Protein AF-A0A8T6RMX2-F1 (afdb_monomer)

Radius of gyration: 13.95 Å; Cα contacts (8 Å, |Δi|>4): 191; chains: 1; bounding box: 33×35×35 Å

pLDDT: mean 74.33, std 14.41, range [40.59, 90.5]

Structure (mmCIF, N/CA/C/O backbone):
data_AF-A0A8T6RMX2-F1
#
_entry.id   AF-A0A8T6RMX2-F1
#
loop_
_atom_site.group_PDB
_atom_site.id
_atom_site.type_symbol
_atom_site.label_atom_id
_atom_site.label_alt_id
_atom_site.label_comp_id
_atom_site.label_asym_id
_atom_site.label_entity_id
_atom_site.label_seq_id
_atom_site.pdbx_PDB_ins_code
_atom_site.Cartn_x
_atom_site.Cartn_y
_atom_site.Cartn_z
_atom_site.occupancy
_atom_site.B_iso_or_equiv
_atom_site.auth_seq_id
_atom_site.auth_comp_id
_atom_site.auth_asym_id
_atom_site.auth_atom_id
_atom_site.pdbx_PDB_model_num
ATOM 1 N N . MET A 1 1 ? 21.089 -7.167 3.286 1.00 43.88 1 MET A N 1
ATOM 2 C CA . MET A 1 1 ? 20.805 -6.547 4.603 1.00 43.88 1 MET A CA 1
ATOM 3 C C . MET A 1 1 ? 20.271 -5.102 4.545 1.00 43.88 1 MET A C 1
ATOM 5 O O . MET A 1 1 ? 19.891 -4.612 5.589 1.00 43.88 1 MET A O 1
ATOM 9 N N . LYS A 1 2 ? 20.135 -4.436 3.377 1.00 55.41 2 LYS A N 1
ATOM 10 C CA . LYS A 1 2 ? 19.648 -3.032 3.266 1.00 55.41 2 LYS A CA 1
ATOM 11 C C . LYS A 1 2 ? 18.115 -2.844 3.139 1.00 55.41 2 LYS A C 1
ATOM 13 O O . LYS A 1 2 ? 17.644 -1.709 3.047 1.00 55.41 2 LYS A O 1
ATOM 18 N N . GLY A 1 3 ? 17.350 -3.938 3.048 1.00 56.94 3 GLY A N 1
ATOM 19 C CA . GLY A 1 3 ? 15.884 -3.912 2.891 1.00 56.94 3 GLY A CA 1
ATOM 20 C C . GLY A 1 3 ? 15.153 -3.652 4.211 1.00 56.94 3 GLY A C 1
ATOM 21 O O . GLY A 1 3 ? 14.389 -2.699 4.303 1.00 56.94 3 GLY A O 1
ATOM 22 N N . ILE A 1 4 ? 15.514 -4.416 5.250 1.00 62.78 4 ILE A N 1
ATOM 23 C CA . ILE A 1 4 ? 14.932 -4.350 6.605 1.00 62.78 4 ILE A CA 1
ATOM 24 C C . ILE A 1 4 ? 15.036 -2.941 7.211 1.00 62.78 4 ILE A C 1
ATOM 26 O O . ILE A 1 4 ? 14.102 -2.472 7.852 1.00 62.78 4 ILE A O 1
ATOM 30 N N . GLU A 1 5 ? 16.139 -2.227 6.969 1.00 74.62 5 GLU A N 1
ATOM 31 C CA . GLU A 1 5 ? 16.337 -0.862 7.482 1.00 74.62 5 GLU A CA 1
ATOM 32 C C . GLU A 1 5 ? 15.294 0.135 6.947 1.00 74.62 5 GLU A C 1
ATOM 34 O O . GLU A 1 5 ? 14.937 1.080 7.643 1.00 74.62 5 GLU A O 1
ATOM 39 N N . PHE A 1 6 ? 14.773 -0.070 5.731 1.00 75.94 6 PHE A N 1
ATOM 40 C CA . PHE A 1 6 ? 13.815 0.856 5.120 1.00 75.94 6 PHE A CA 1
ATOM 41 C C . PHE A 1 6 ? 12.396 0.676 5.643 1.00 75.94 6 PHE A C 1
ATOM 43 O O . PHE A 1 6 ? 11.733 1.652 5.979 1.00 75.94 6 PHE A O 1
ATOM 50 N N . GLU A 1 7 ? 11.949 -0.573 5.750 1.00 77.25 7 GLU A N 1
ATOM 51 C CA . GLU A 1 7 ? 10.664 -0.907 6.368 1.00 77.25 7 GLU A CA 1
ATOM 52 C C . GLU A 1 7 ? 10.645 -0.458 7.832 1.00 77.25 7 GLU A C 1
ATOM 54 O O . GLU A 1 7 ? 9.674 0.149 8.283 1.00 77.25 7 GLU A O 1
ATOM 59 N N . GLN A 1 8 ? 11.759 -0.650 8.551 1.00 82.12 8 GLN A N 1
ATOM 60 C CA . GLN A 1 8 ? 11.916 -0.132 9.906 1.00 82.12 8 GLN A CA 1
ATOM 61 C C . GLN A 1 8 ? 11.866 1.397 9.952 1.00 82.12 8 GLN A C 1
ATOM 63 O O . GLN A 1 8 ? 11.193 1.934 10.828 1.00 82.12 8 GLN A O 1
ATOM 68 N N . GLU A 1 9 ? 12.528 2.121 9.045 1.00 83.06 9 GLU A N 1
ATOM 69 C CA . GLU A 1 9 ? 12.433 3.588 8.993 1.00 83.06 9 GLU A CA 1
ATOM 70 C C . GLU A 1 9 ? 10.977 4.046 8.825 1.00 83.06 9 GLU A C 1
ATOM 72 O O . GLU A 1 9 ? 10.515 4.941 9.539 1.00 83.06 9 GLU A O 1
ATOM 77 N N . ILE A 1 10 ? 10.241 3.405 7.915 1.00 79.88 10 ILE A N 1
ATOM 78 C CA . ILE A 1 10 ? 8.840 3.730 7.639 1.00 79.88 10 ILE A CA 1
ATOM 79 C C . ILE A 1 10 ? 7.972 3.459 8.868 1.00 79.88 10 ILE A C 1
ATOM 81 O O . ILE A 1 10 ? 7.227 4.341 9.301 1.00 79.88 10 ILE A O 1
ATOM 85 N N . TYR A 1 11 ? 8.134 2.287 9.480 1.00 85.19 11 TYR A N 1
ATOM 86 C CA . TYR A 1 11 ? 7.451 1.917 10.714 1.00 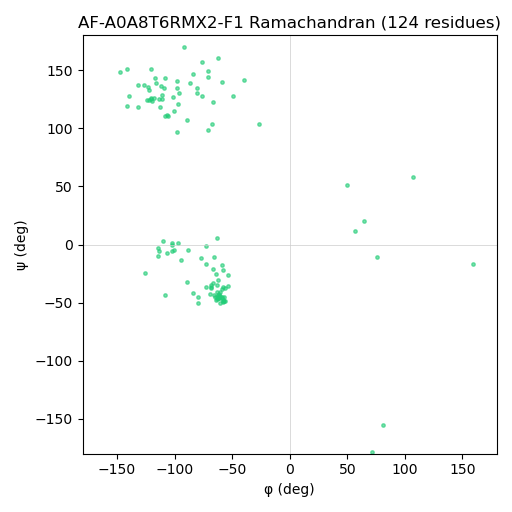85.19 11 TYR A CA 1
ATOM 87 C C . TYR A 1 11 ? 7.702 2.925 11.846 1.00 85.19 11 TYR A C 1
ATOM 89 O O . TYR A 1 11 ? 6.756 3.419 12.460 1.00 85.19 11 TYR A O 1
ATOM 97 N N . HIS A 1 12 ? 8.961 3.301 12.095 1.00 85.38 12 HIS A N 1
ATOM 98 C CA . HIS A 1 12 ? 9.297 4.253 13.158 1.00 85.38 12 HIS A CA 1
ATOM 99 C C . HIS A 1 12 ? 8.691 5.640 12.923 1.00 85.38 12 HIS A C 1
ATOM 101 O O . HIS A 1 12 ? 8.286 6.283 13.891 1.00 85.38 12 HIS A O 1
ATOM 107 N N . LYS A 1 13 ? 8.583 6.106 11.670 1.00 80.25 13 LYS A N 1
ATOM 108 C CA . LYS A 1 13 ? 7.894 7.375 11.385 1.00 80.25 13 LYS A CA 1
ATOM 109 C C . LYS A 1 13 ? 6.390 7.264 11.610 1.00 80.25 13 LYS A C 1
ATOM 111 O O . LYS A 1 13 ? 5.824 8.150 12.247 1.00 80.25 13 LYS A O 1
ATOM 116 N N . LEU A 1 14 ? 5.748 6.177 11.177 1.00 79.12 14 LEU A N 1
ATOM 117 C CA . LEU A 1 14 ? 4.308 5.972 11.398 1.00 79.12 14 LEU A CA 1
ATOM 118 C C . LEU A 1 14 ? 3.948 5.978 12.884 1.00 79.12 14 LEU A C 1
ATOM 120 O O . LEU A 1 14 ? 2.965 6.606 13.269 1.00 79.12 14 LEU A O 1
ATOM 124 N N . LYS A 1 15 ? 4.800 5.389 13.728 1.00 82.62 15 LYS A N 1
ATOM 125 C CA . LYS A 1 15 ? 4.640 5.395 15.190 1.00 82.62 15 LYS A CA 1
ATOM 126 C C . LYS A 1 15 ? 4.604 6.777 15.840 1.00 82.62 15 LYS A C 1
ATOM 128 O O . LYS A 1 15 ? 4.177 6.907 16.983 1.00 82.62 15 LYS A O 1
ATOM 133 N N . THR A 1 16 ? 5.060 7.820 15.148 1.00 79.31 16 THR A N 1
ATOM 134 C CA . THR A 1 16 ? 4.943 9.195 15.661 1.00 79.31 16 THR A CA 1
ATOM 135 C C . THR A 1 16 ? 3.527 9.766 15.507 1.00 79.31 16 THR A C 1
ATOM 137 O O . THR A 1 16 ? 3.214 10.784 16.122 1.00 79.31 16 THR A O 1
ATOM 140 N N . TYR A 1 17 ? 2.662 9.086 14.743 1.00 74.88 17 TYR A N 1
ATOM 141 C CA . TYR A 1 17 ? 1.289 9.501 14.437 1.00 74.88 17 TYR A CA 1
ATOM 142 C C . TYR A 1 17 ? 0.229 8.443 14.770 1.00 74.88 17 TYR A C 1
ATOM 144 O O . TYR A 1 17 ? -0.926 8.794 14.978 1.00 74.88 17 TYR A O 1
ATOM 152 N N . ILE A 1 18 ? 0.594 7.161 14.809 1.00 77.75 18 ILE A N 1
ATOM 153 C CA . ILE A 1 18 ? -0.322 6.034 15.016 1.00 77.75 18 ILE A CA 1
ATOM 154 C C . ILE A 1 18 ? 0.206 5.196 16.181 1.00 77.75 18 ILE A C 1
ATOM 156 O O . ILE A 1 18 ? 1.409 4.958 16.283 1.00 77.75 18 ILE A O 1
ATOM 160 N N . THR A 1 19 ? -0.680 4.754 17.072 1.00 80.06 19 THR A N 1
ATOM 161 C CA . THR A 1 19 ? -0.299 3.886 18.192 1.00 80.06 19 THR A CA 1
ATOM 162 C C . THR A 1 19 ? 0.060 2.478 17.716 1.00 80.06 19 THR A C 1
ATOM 164 O O . THR A 1 19 ? -0.552 1.952 16.788 1.00 80.06 19 THR A O 1
ATOM 167 N N . ASP A 1 20 ? 1.043 1.854 18.370 1.00 80.00 20 ASP A N 1
ATOM 168 C CA . ASP A 1 20 ? 1.576 0.532 17.997 1.00 80.00 20 ASP A CA 1
ATOM 169 C C . ASP A 1 20 ? 0.502 -0.556 17.875 1.00 80.00 20 ASP A C 1
ATOM 171 O O . ASP A 1 20 ? 0.587 -1.408 16.998 1.00 80.00 20 ASP A O 1
ATOM 175 N N . ASP A 1 21 ? -0.527 -0.519 18.723 1.00 82.44 21 ASP A N 1
ATOM 176 C CA . ASP A 1 21 ? -1.627 -1.490 18.735 1.00 82.44 21 ASP A CA 1
ATOM 177 C C . ASP A 1 21 ? -2.498 -1.448 17.469 1.00 82.44 21 ASP A C 1
ATOM 179 O O . ASP A 1 21 ? -3.314 -2.343 17.245 1.00 82.44 21 ASP A O 1
ATOM 183 N N . LYS A 1 22 ? -2.317 -0.424 16.632 1.00 83.38 22 LYS A N 1
ATOM 184 C CA . LYS A 1 22 ? -3.054 -0.219 15.383 1.00 83.38 22 LYS A CA 1
ATOM 185 C C . LYS A 1 22 ? -2.207 -0.424 14.140 1.00 83.38 22 LYS A C 1
ATOM 187 O O . LYS A 1 22 ? -2.722 -0.205 13.047 1.00 83.38 22 LYS A O 1
ATOM 192 N N . ILE A 1 23 ? -0.945 -0.824 14.285 1.00 86.56 23 ILE A N 1
ATOM 193 C CA . ILE A 1 23 ? -0.037 -1.087 13.170 1.00 86.56 23 ILE A CA 1
ATOM 194 C C . ILE A 1 23 ? 0.293 -2.576 13.147 1.00 86.56 23 ILE A C 1
ATOM 196 O O . ILE A 1 23 ? 0.805 -3.137 14.111 1.00 86.56 23 ILE A O 1
ATOM 200 N N . LEU A 1 24 ? 0.050 -3.207 12.008 1.00 87.88 24 LEU A N 1
ATOM 201 C CA . LEU A 1 24 ? 0.522 -4.545 11.694 1.00 87.88 24 LEU A CA 1
ATOM 202 C C . LEU A 1 24 ? 1.616 -4.431 10.632 1.00 87.88 24 LEU A C 1
ATOM 204 O O . LEU A 1 24 ? 1.472 -3.687 9.663 1.00 87.88 24 LEU A O 1
ATOM 208 N N . VAL A 1 25 ? 2.713 -5.159 10.820 1.00 88.12 25 VAL A N 1
ATOM 209 C CA . VAL A 1 25 ? 3.878 -5.157 9.922 1.00 88.12 25 VAL A CA 1
ATOM 210 C C . VAL A 1 25 ? 4.045 -6.551 9.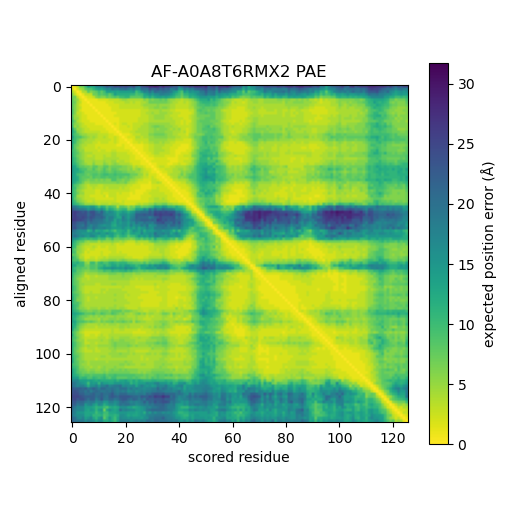324 1.00 88.12 25 VAL A C 1
ATOM 212 O O . VAL A 1 25 ? 3.773 -7.539 10.007 1.00 88.12 25 VAL A O 1
ATOM 215 N N . SER A 1 26 ? 4.458 -6.634 8.058 1.00 87.25 26 SER A N 1
ATOM 216 C CA . SER A 1 26 ? 4.686 -7.882 7.311 1.00 87.25 26 SER A CA 1
ATOM 217 C C . SER A 1 26 ? 3.497 -8.843 7.412 1.00 87.25 26 SER A C 1
ATOM 219 O O . SER A 1 26 ? 3.615 -10.006 7.804 1.00 87.25 26 SER A O 1
ATOM 221 N N . THR A 1 27 ? 2.307 -8.323 7.119 1.00 87.38 27 THR A N 1
ATOM 222 C CA . THR A 1 27 ? 1.044 -9.033 7.319 1.00 87.38 27 THR A CA 1
ATOM 223 C C . THR A 1 27 ? 0.598 -9.709 6.039 1.00 87.38 27 THR A C 1
ATOM 225 O O . THR A 1 27 ? 0.490 -9.077 4.994 1.00 87.38 27 THR A O 1
ATOM 228 N N . ARG A 1 28 ? 0.247 -10.993 6.128 1.00 90.00 28 ARG A N 1
ATOM 229 C CA . ARG A 1 28 ? -0.414 -11.701 5.033 1.00 90.00 28 ARG A CA 1
ATOM 230 C C . ARG A 1 28 ? -1.918 -11.734 5.247 1.00 90.00 28 ARG A C 1
ATOM 232 O O . ARG A 1 28 ? -2.393 -12.288 6.236 1.00 90.00 28 ARG A O 1
ATOM 239 N N . ILE A 1 29 ? -2.662 -11.184 4.296 1.00 86.75 29 ILE A N 1
ATOM 240 C CA . ILE A 1 29 ? -4.126 -11.171 4.307 1.00 86.75 29 ILE A CA 1
ATOM 241 C C . ILE A 1 29 ? -4.692 -12.123 3.253 1.00 86.75 29 ILE A C 1
ATOM 243 O O . ILE A 1 29 ? -4.165 -12.246 2.150 1.00 86.75 29 ILE A O 1
ATOM 247 N N . PHE A 1 30 ? -5.795 -12.793 3.575 1.00 86.88 30 PHE A N 1
ATOM 248 C CA . PHE A 1 30 ? -6.489 -13.686 2.648 1.00 86.88 30 PHE A CA 1
ATOM 249 C C . PHE A 1 30 ? -7.793 -13.036 2.208 1.00 86.88 30 PHE A C 1
ATOM 251 O O . PHE A 1 30 ? -8.719 -12.872 2.996 1.00 86.88 30 PHE A O 1
ATOM 258 N N . THR A 1 31 ? -7.843 -12.643 0.938 1.00 80.50 31 THR A N 1
ATOM 259 C CA . THR A 1 31 ? -8.943 -11.845 0.372 1.00 80.50 31 THR A CA 1
ATOM 260 C C . THR A 1 31 ? -9.914 -12.690 -0.455 1.00 80.50 31 THR A C 1
ATOM 262 O O . THR A 1 31 ? -10.918 -12.188 -0.951 1.00 80.50 31 THR A O 1
ATOM 265 N N . GLY A 1 32 ? -9.592 -13.975 -0.654 1.00 82.75 32 GLY A N 1
ATOM 266 C CA . GLY A 1 32 ? -10.273 -14.871 -1.592 1.00 82.75 32 GLY A CA 1
ATOM 267 C C . GLY A 1 32 ? -9.907 -14.635 -3.063 1.00 82.75 32 GLY A C 1
ATOM 268 O O . GLY A 1 32 ? -10.240 -15.471 -3.898 1.00 82.75 32 GLY A O 1
ATOM 269 N N . LYS A 1 33 ? -9.198 -13.542 -3.389 1.00 83.12 33 LYS A N 1
ATOM 270 C CA . LYS A 1 33 ? -8.754 -13.223 -4.758 1.00 83.12 33 LYS A CA 1
ATOM 271 C C . LYS A 1 33 ? -7.389 -13.819 -5.105 1.00 83.12 33 LYS A C 1
ATOM 273 O O . LYS A 1 33 ? -7.168 -14.213 -6.244 1.00 83.12 33 LYS A O 1
ATOM 278 N N . SER A 1 34 ? -6.507 -13.939 -4.110 1.00 81.25 34 SER A N 1
ATOM 279 C CA . SER A 1 34 ? -5.220 -14.633 -4.220 1.00 81.25 34 SER A CA 1
ATOM 280 C C . SER A 1 34 ? -5.243 -15.917 -3.378 1.00 81.25 34 SER A C 1
ATOM 282 O O . SER A 1 34 ? -5.495 -15.833 -2.171 1.00 81.25 34 SER A O 1
ATOM 284 N N . PRO A 1 35 ? -4.941 -17.100 -3.955 1.00 83.88 35 PRO A N 1
ATOM 285 C CA . PRO A 1 35 ? -4.904 -18.364 -3.211 1.00 83.88 35 PRO A CA 1
ATOM 286 C C . PRO A 1 35 ? -3.777 -18.410 -2.170 1.00 83.88 35 PRO A C 1
ATOM 288 O O . PRO A 1 35 ? -3.852 -19.166 -1.206 1.00 83.88 35 PRO A O 1
ATOM 291 N N . TRP A 1 36 ? -2.750 -17.578 -2.339 1.00 85.88 36 TRP A N 1
ATOM 292 C CA . TRP A 1 36 ? -1.597 -17.498 -1.441 1.00 85.88 36 TRP A CA 1
ATOM 293 C C . TRP A 1 36 ? -1.720 -16.369 -0.417 1.00 85.88 36 TRP A C 1
ATOM 295 O O . TRP A 1 36 ? -0.809 -16.163 0.381 1.00 85.88 36 TRP A O 1
ATOM 305 N N . GLY A 1 37 ? -2.835 -15.635 -0.443 1.00 86.12 37 GLY A N 1
ATOM 306 C CA . GLY A 1 37 ? -2.959 -14.362 0.248 1.00 86.12 37 GLY A CA 1
ATOM 307 C C . GLY A 1 37 ? -2.137 -13.260 -0.423 1.00 86.12 37 GLY A C 1
ATOM 308 O O . GLY A 1 37 ? -1.521 -13.450 -1.475 1.00 86.12 37 GLY A O 1
ATOM 309 N N . VAL A 1 38 ? -2.180 -12.084 0.184 1.00 87.50 38 VAL A N 1
ATOM 310 C CA . VAL A 1 38 ? -1.475 -10.877 -0.243 1.00 87.50 38 VAL A CA 1
ATOM 311 C C . VAL A 1 38 ? -0.603 -10.465 0.922 1.00 87.50 38 VAL A C 1
ATOM 313 O O . VAL A 1 38 ? -1.093 -10.343 2.044 1.00 87.50 38 VAL A O 1
ATOM 316 N N . GLU A 1 39 ? 0.688 -10.326 0.673 1.00 89.44 39 GLU A N 1
ATOM 317 C CA . GLU A 1 39 ? 1.608 -9.766 1.652 1.00 89.44 39 GLU A CA 1
ATOM 318 C C . GLU A 1 39 ? 1.496 -8.247 1.600 1.00 89.44 39 GLU A C 1
ATOM 320 O O . GLU A 1 39 ? 1.474 -7.677 0.515 1.00 89.44 39 GLU A O 1
ATOM 325 N N . ILE A 1 40 ? 1.337 -7.627 2.763 1.00 86.50 40 ILE A N 1
ATOM 326 C CA . ILE A 1 40 ? 1.272 -6.183 2.946 1.00 86.50 40 ILE A CA 1
ATOM 327 C C . ILE A 1 40 ? 2.353 -5.823 3.952 1.00 86.50 40 ILE A C 1
ATOM 329 O O . ILE A 1 40 ? 2.349 -6.332 5.079 1.00 86.50 40 ILE A O 1
ATOM 333 N N . ASP A 1 41 ? 3.248 -4.920 3.567 1.00 87.19 41 ASP A N 1
ATOM 334 C CA . ASP A 1 41 ? 4.360 -4.533 4.430 1.00 87.19 41 ASP A CA 1
ATOM 335 C C . ASP A 1 41 ? 3.881 -3.823 5.691 1.00 87.19 41 ASP A C 1
ATOM 337 O O . ASP A 1 41 ? 4.353 -4.137 6.784 1.00 87.19 41 ASP A O 1
ATOM 341 N N . ILE A 1 42 ? 2.924 -2.897 5.570 1.00 87.31 42 ILE A N 1
ATOM 342 C CA . ILE A 1 42 ? 2.300 -2.251 6.729 1.00 87.31 42 ILE A CA 1
ATOM 343 C C . ILE A 1 42 ? 0.797 -2.086 6.510 1.00 87.31 42 ILE A C 1
ATOM 345 O O . ILE A 1 42 ? 0.354 -1.506 5.521 1.00 87.31 42 ILE A O 1
ATOM 349 N N . LEU A 1 43 ? 0.011 -2.558 7.473 1.00 86.88 43 LEU A N 1
ATOM 350 C CA . LEU A 1 43 ? -1.435 -2.393 7.530 1.00 86.88 43 LEU A CA 1
ATOM 351 C C . LEU A 1 43 ? -1.782 -1.660 8.824 1.00 86.88 43 LEU A C 1
ATOM 353 O O . LEU A 1 43 ? -1.380 -2.101 9.897 1.00 86.88 43 LEU A O 1
ATOM 357 N N . PHE A 1 44 ? -2.523 -0.559 8.752 1.00 84.50 44 PHE A N 1
ATOM 358 C CA . PHE A 1 44 ? -2.895 0.176 9.959 1.00 84.50 44 PHE A CA 1
ATOM 359 C C . PHE A 1 44 ? -4.317 0.713 9.923 1.00 84.50 44 PHE A C 1
ATOM 361 O O . PHE A 1 44 ? -4.861 1.009 8.860 1.00 84.50 44 PHE A O 1
ATOM 368 N N . LEU A 1 45 ? -4.916 0.839 11.105 1.00 79.12 45 LEU A N 1
ATOM 369 C CA . LEU A 1 45 ? -6.212 1.483 11.286 1.00 79.12 45 LEU A CA 1
ATOM 370 C C . LEU A 1 45 ? -5.985 2.899 11.806 1.00 79.12 45 LEU A C 1
ATOM 372 O O . LEU A 1 45 ? -5.494 3.076 12.924 1.00 79.12 45 LEU A O 1
ATOM 376 N N . ASP A 1 46 ? -6.347 3.906 11.017 1.00 68.50 46 ASP A N 1
ATOM 377 C CA . ASP A 1 46 ? -6.214 5.279 11.489 1.00 68.50 46 ASP A CA 1
ATOM 378 C C . ASP A 1 46 ? -7.324 5.625 12.491 1.00 68.50 46 ASP A C 1
ATOM 380 O O . ASP A 1 46 ? -8.520 5.495 12.221 1.00 68.50 46 ASP A O 1
ATOM 384 N N . GLN A 1 47 ? -6.919 6.135 13.651 1.00 50.47 47 GLN A N 1
ATOM 385 C CA . GLN A 1 47 ? -7.761 7.009 14.452 1.00 50.47 47 GLN A CA 1
ATOM 386 C C . GLN A 1 47 ? -6.910 8.202 14.847 1.00 50.47 47 GLN A C 1
ATOM 388 O O . GLN A 1 47 ? -5.928 8.030 15.563 1.00 50.47 47 GLN A O 1
ATOM 393 N N . ILE A 1 48 ? -7.339 9.382 14.401 1.00 44.53 48 ILE A N 1
ATOM 394 C CA . ILE A 1 48 ? -6.742 10.696 14.653 1.00 44.53 48 ILE A CA 1
ATOM 395 C C . ILE A 1 48 ? -5.954 10.733 15.971 1.00 44.53 48 ILE A C 1
ATOM 397 O O . ILE A 1 48 ? -6.526 10.904 17.049 1.00 44.53 48 ILE A O 1
ATOM 401 N N . ILE A 1 49 ? -4.628 10.685 15.863 1.00 40.59 49 ILE A N 1
ATOM 402 C CA . ILE A 1 49 ? -3.742 11.342 16.820 1.00 40.59 49 ILE A CA 1
ATOM 403 C C . ILE A 1 49 ? -3.209 12.562 16.075 1.00 40.59 49 ILE A C 1
ATOM 405 O O . ILE A 1 49 ? -2.558 12.460 15.039 1.00 40.59 49 ILE A O 1
ATOM 409 N N . GLY A 1 50 ? -3.641 13.740 16.522 1.00 42.84 50 GLY A N 1
ATOM 410 C CA . GLY A 1 50 ? -3.562 14.979 15.755 1.00 42.84 50 GLY A CA 1
ATOM 411 C C . GLY A 1 50 ? -2.184 15.275 15.149 1.00 42.84 50 GLY A C 1
ATOM 412 O O . GLY A 1 50 ? -1.188 15.319 15.860 1.00 42.84 50 GLY A O 1
ATOM 413 N N . LYS A 1 51 ? -2.185 15.539 13.835 1.00 47.56 51 LYS A N 1
ATOM 414 C CA . LYS A 1 51 ? -1.368 16.491 13.039 1.00 47.56 51 LYS A CA 1
ATOM 415 C C . LYS A 1 51 ? -1.343 16.104 11.554 1.00 47.56 51 LYS A C 1
ATOM 417 O O . LYS A 1 51 ? -1.085 16.976 10.730 1.00 47.56 51 LYS A O 1
ATOM 422 N N . VAL A 1 52 ? -1.705 14.870 11.193 1.00 50.19 52 VAL A N 1
ATOM 423 C CA . VAL A 1 52 ? -1.819 14.455 9.785 1.00 50.19 52 VAL A CA 1
ATOM 424 C C . VAL A 1 52 ? -3.235 14.728 9.279 1.00 50.19 52 VAL A C 1
ATOM 426 O O . VAL A 1 52 ? -4.189 14.060 9.653 1.00 50.19 52 VAL A O 1
ATOM 429 N N . LYS A 1 53 ? -3.393 15.745 8.425 1.00 48.03 53 LYS A N 1
ATOM 430 C CA . LYS A 1 53 ? -4.692 16.151 7.845 1.00 48.03 53 LYS A CA 1
ATOM 431 C C . LYS A 1 53 ? -5.245 15.186 6.778 1.00 48.03 53 LYS A C 1
ATOM 433 O O . LYS A 1 53 ? -6.279 15.490 6.192 1.00 48.03 53 LYS A O 1
ATOM 438 N N . ARG A 1 54 ? -4.529 14.105 6.451 1.00 55.81 54 ARG A N 1
ATOM 439 C CA . ARG A 1 54 ? -4.712 13.347 5.197 1.00 55.81 54 ARG A CA 1
ATOM 440 C C . ARG A 1 54 ? -5.232 11.918 5.354 1.00 55.81 54 ARG A C 1
ATOM 442 O O . ARG A 1 54 ? -5.604 11.336 4.343 1.00 55.81 54 ARG A O 1
ATOM 449 N N . PHE A 1 55 ? -5.290 11.376 6.567 1.00 54.03 55 PHE A N 1
ATOM 450 C CA . PHE A 1 55 ? -5.925 10.085 6.821 1.00 54.03 55 PHE A CA 1
ATOM 451 C C . PHE A 1 55 ? -7.350 10.313 7.339 1.00 54.03 55 PHE A C 1
ATOM 453 O O . PHE A 1 55 ? -7.590 11.209 8.156 1.00 54.03 55 PHE A O 1
ATOM 460 N N . HIS A 1 56 ? -8.315 9.566 6.807 1.00 58.19 56 HIS A N 1
ATOM 461 C CA . HIS A 1 56 ? -9.683 9.606 7.303 1.00 58.19 56 HIS A CA 1
ATOM 462 C C . HIS A 1 56 ? -9.833 8.619 8.461 1.00 58.19 56 HIS A C 1
ATOM 464 O O . HIS A 1 56 ? -9.324 7.498 8.432 1.00 58.19 56 HIS A O 1
ATOM 470 N N . LYS A 1 57 ? -10.565 9.064 9.481 1.00 61.69 57 LYS A N 1
ATOM 471 C CA . LYS A 1 57 ? -10.828 8.310 10.703 1.00 61.69 57 LYS A CA 1
ATOM 472 C C . LYS A 1 57 ? -11.532 6.981 10.398 1.00 61.69 57 LYS A C 1
ATOM 474 O O . LYS A 1 57 ? -12.479 6.961 9.618 1.00 61.69 57 LYS A O 1
ATOM 479 N N . ASP A 1 58 ? -11.121 5.928 11.104 1.00 68.25 58 ASP A N 1
ATOM 480 C CA . ASP A 1 58 ? -11.703 4.580 11.069 1.00 68.25 58 ASP A CA 1
ATOM 481 C C . ASP A 1 58 ? -11.564 3.879 9.703 1.00 68.25 58 ASP A C 1
ATOM 483 O O . ASP A 1 58 ? -12.268 2.911 9.412 1.00 68.25 58 ASP A O 1
ATOM 487 N N . GLU A 1 59 ? -10.623 4.332 8.871 1.00 75.44 59 GLU A N 1
ATOM 488 C CA . GLU A 1 59 ? -10.269 3.657 7.628 1.00 75.44 59 GLU A CA 1
ATOM 489 C C . GLU A 1 59 ? -9.020 2.789 7.805 1.00 75.44 59 GLU A C 1
ATOM 491 O O . GLU A 1 59 ? -8.057 3.158 8.481 1.00 75.44 59 GLU A O 1
ATOM 496 N N . LEU A 1 60 ? -9.042 1.610 7.182 1.00 79.94 60 LEU A N 1
ATOM 497 C CA . LEU A 1 60 ? -7.892 0.718 7.087 1.00 79.94 60 LEU A CA 1
ATOM 498 C C . LEU A 1 60 ? -6.984 1.212 5.961 1.00 79.94 60 LEU A C 1
ATOM 500 O O . LEU A 1 60 ? -7.478 1.504 4.876 1.00 79.94 60 LEU A O 1
ATOM 504 N N . TRP A 1 61 ? -5.680 1.275 6.180 1.00 83.56 61 TRP A N 1
ATOM 505 C CA . TRP A 1 61 ? -4.691 1.740 5.209 1.00 83.56 61 TRP A CA 1
ATOM 506 C C . TRP A 1 61 ? -3.641 0.662 4.978 1.00 83.56 61 TRP A C 1
ATOM 508 O O . TRP A 1 61 ? -3.145 0.074 5.937 1.00 83.56 61 TRP A O 1
ATOM 518 N N . ALA A 1 62 ? -3.286 0.432 3.716 1.00 86.06 62 ALA A N 1
ATOM 519 C CA . ALA A 1 62 ? -2.218 -0.479 3.324 1.00 86.06 62 ALA A CA 1
ATOM 520 C C . ALA A 1 62 ? -1.040 0.298 2.726 1.00 86.06 62 ALA A C 1
ATOM 522 O O . ALA A 1 62 ? -1.226 1.204 1.910 1.00 86.06 62 ALA A O 1
ATOM 523 N N . ILE A 1 63 ? 0.174 -0.079 3.115 1.00 83.00 63 ILE A N 1
ATOM 524 C CA . ILE A 1 63 ? 1.423 0.411 2.542 1.00 83.00 63 ILE A CA 1
ATOM 525 C C . ILE A 1 63 ? 2.174 -0.785 1.968 1.00 83.00 63 ILE A C 1
ATOM 527 O O . ILE A 1 63 ? 2.483 -1.729 2.693 1.00 83.00 63 ILE A O 1
ATOM 531 N N . GLU A 1 64 ? 2.489 -0.695 0.681 1.00 85.56 64 GLU A N 1
ATOM 532 C CA . GLU A 1 64 ? 3.412 -1.583 -0.018 1.00 85.56 64 GLU A CA 1
ATOM 533 C C . GLU A 1 64 ? 4.760 -0.873 -0.181 1.00 85.56 64 GLU A C 1
AT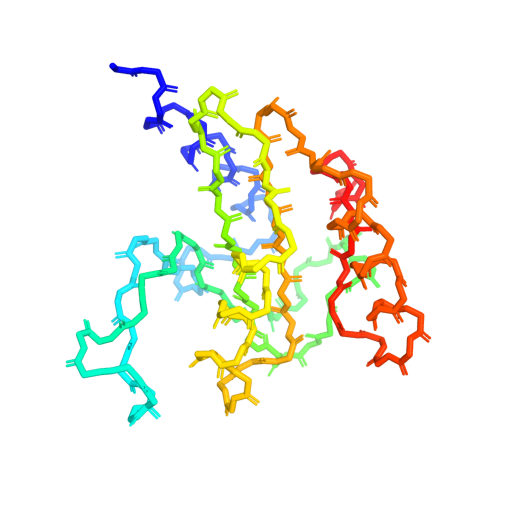OM 535 O O . GLU A 1 64 ? 4.847 0.248 -0.692 1.00 85.56 64 GLU A O 1
ATOM 540 N N . ILE A 1 65 ? 5.828 -1.526 0.250 1.00 83.25 65 ILE A N 1
ATOM 541 C CA . ILE A 1 65 ? 7.196 -1.037 0.276 1.00 83.25 65 ILE A CA 1
ATOM 542 C C . ILE A 1 65 ? 8.019 -1.857 -0.719 1.00 83.25 65 ILE A C 1
ATOM 544 O O . ILE A 1 65 ? 8.231 -3.057 -0.581 1.00 83.25 65 ILE A O 1
ATOM 548 N N . LYS A 1 66 ? 8.568 -1.187 -1.734 1.00 80.81 66 LYS A N 1
ATOM 549 C CA . LYS A 1 66 ? 9.530 -1.788 -2.662 1.00 80.81 66 LYS A CA 1
ATOM 550 C C . LYS A 1 66 ? 10.931 -1.270 -2.404 1.00 80.81 66 LYS A C 1
ATOM 552 O O . LYS A 1 66 ? 11.271 -0.111 -2.648 1.00 80.81 66 LYS A O 1
ATOM 557 N N . ASN A 1 67 ? 11.762 -2.179 -1.904 1.00 70.38 67 ASN A N 1
ATOM 558 C CA . ASN A 1 67 ? 13.164 -1.939 -1.581 1.00 70.38 67 ASN A CA 1
ATOM 559 C C . ASN A 1 67 ? 14.142 -2.503 -2.642 1.00 70.38 67 ASN A C 1
ATOM 561 O O . ASN A 1 67 ? 15.353 -2.340 -2.484 1.00 70.38 67 ASN A O 1
ATOM 565 N N . HIS A 1 68 ? 13.635 -3.134 -3.709 1.00 70.56 68 HIS A N 1
ATOM 566 C CA . HIS A 1 68 ? 14.426 -3.707 -4.806 1.00 70.56 68 HIS A CA 1
ATOM 567 C C . HIS A 1 68 ? 14.962 -2.637 -5.759 1.00 70.56 68 HIS A C 1
ATOM 569 O O . HIS A 1 68 ? 14.377 -1.564 -5.857 1.00 70.56 68 HIS A O 1
ATOM 575 N N . GLU A 1 69 ? 16.047 -2.948 -6.483 1.00 65.12 69 GLU A N 1
ATOM 576 C CA . GLU A 1 69 ? 16.697 -2.065 -7.475 1.00 65.12 69 GLU A CA 1
ATOM 577 C C . GLU A 1 69 ? 15.758 -1.617 -8.609 1.00 65.12 69 GLU A C 1
ATOM 579 O O . GLU A 1 69 ? 15.966 -0.572 -9.226 1.00 65.12 69 GLU A O 1
ATOM 584 N N . GLU A 1 70 ? 14.689 -2.371 -8.845 1.00 77.94 70 GLU A N 1
ATOM 585 C CA . GLU A 1 70 ? 13.726 -2.1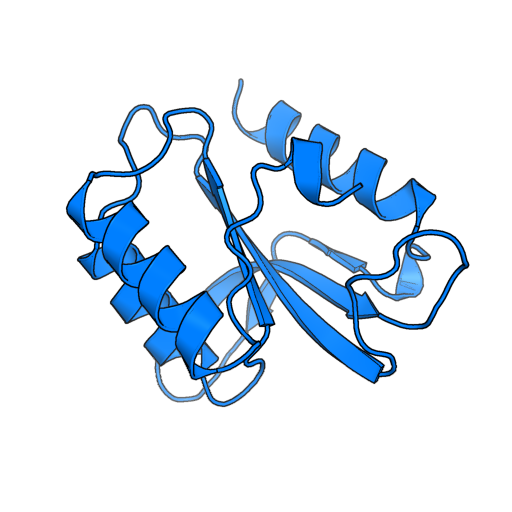11 -9.905 1.00 77.94 70 GLU A CA 1
ATOM 586 C C . GLU A 1 70 ? 12.660 -1.089 -9.496 1.00 77.94 70 GLU A C 1
ATOM 588 O O . GLU A 1 70 ? 12.222 -0.994 -8.346 1.00 77.94 70 GLU A O 1
ATOM 593 N N . LYS A 1 71 ? 12.227 -0.303 -10.482 1.00 84.44 71 LYS A N 1
ATOM 594 C CA . LYS A 1 71 ? 11.115 0.635 -10.328 1.00 84.44 71 LYS A CA 1
ATOM 595 C C . LYS A 1 71 ? 9.802 -0.126 -10.219 1.00 84.44 71 LYS A C 1
ATOM 597 O O . LYS A 1 71 ? 9.620 -1.141 -10.879 1.00 84.44 71 LYS A O 1
ATOM 602 N N . ILE A 1 72 ? 8.846 0.434 -9.483 1.00 85.69 72 ILE A N 1
ATOM 603 C CA . ILE A 1 72 ? 7.481 -0.099 -9.470 1.00 85.69 72 ILE A CA 1
ATOM 604 C C . ILE A 1 72 ? 6.851 0.100 -10.855 1.00 85.69 72 ILE A C 1
ATOM 606 O O . ILE A 1 72 ? 6.770 1.230 -11.358 1.00 85.69 72 ILE A O 1
ATOM 610 N N . ASP A 1 73 ? 6.412 -0.995 -11.469 1.00 89.00 73 ASP A N 1
ATOM 611 C CA . ASP A 1 73 ? 5.703 -0.993 -12.744 1.00 89.00 73 ASP A CA 1
ATOM 612 C C . ASP A 1 73 ? 4.175 -0.929 -12.577 1.00 89.00 73 ASP A C 1
ATOM 614 O O . ASP A 1 73 ? 3.620 -1.009 -11.478 1.00 89.00 73 ASP A O 1
ATOM 618 N N . ILE A 1 74 ? 3.485 -0.708 -13.695 1.00 88.81 74 ILE A N 1
ATOM 619 C CA . ILE A 1 74 ? 2.031 -0.549 -13.720 1.00 88.81 74 ILE A CA 1
ATOM 620 C C . ILE A 1 74 ? 1.286 -1.849 -13.382 1.00 88.81 74 ILE A C 1
ATOM 622 O O . ILE A 1 74 ? 0.226 -1.799 -12.758 1.00 88.81 74 ILE A O 1
ATOM 626 N N . GLU A 1 75 ? 1.820 -3.003 -13.779 1.00 90.50 75 GLU A N 1
ATOM 627 C CA . GLU A 1 75 ? 1.170 -4.300 -13.581 1.00 90.50 75 GLU A CA 1
ATOM 628 C C . GLU A 1 75 ? 1.226 -4.715 -12.114 1.00 90.50 75 GLU A C 1
ATOM 630 O O . GLU A 1 75 ? 0.239 -5.210 -11.571 1.00 90.50 75 GLU A O 1
ATOM 635 N N . HIS A 1 76 ? 2.326 -4.400 -11.434 1.00 88.62 76 HIS A N 1
ATOM 636 C CA . HIS A 1 76 ? 2.461 -4.553 -9.998 1.00 88.62 76 HIS A CA 1
ATOM 637 C C . HIS A 1 76 ? 1.380 -3.770 -9.244 1.00 88.62 76 HIS A C 1
ATOM 639 O O . HIS A 1 76 ? 0.695 -4.328 -8.388 1.00 88.62 76 HIS A O 1
ATOM 645 N N . ILE A 1 77 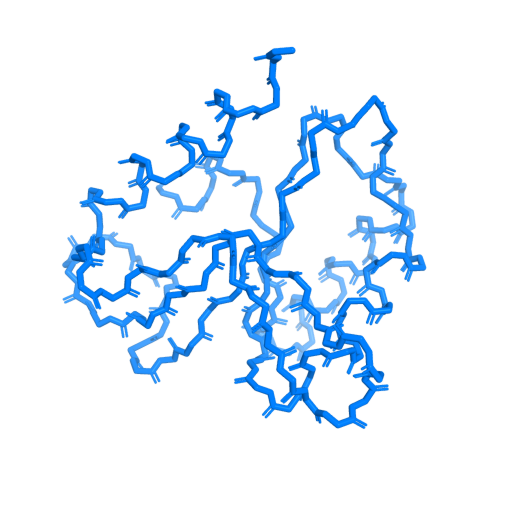? 1.174 -2.497 -9.602 1.00 85.94 77 ILE A N 1
ATOM 646 C CA . ILE A 1 77 ? 0.171 -1.637 -8.958 1.00 85.94 77 ILE A CA 1
ATOM 647 C C . ILE A 1 77 ? -1.241 -2.170 -9.180 1.00 85.94 77 ILE A C 1
ATOM 649 O O . ILE A 1 77 ? -2.010 -2.262 -8.225 1.00 85.94 77 ILE A O 1
ATOM 653 N N . LYS A 1 78 ? -1.583 -2.539 -10.421 1.00 87.75 78 LYS A N 1
ATOM 654 C CA . LYS A 1 78 ? -2.902 -3.098 -10.746 1.00 87.75 78 LYS A CA 1
ATOM 655 C C . LYS A 1 78 ? -3.158 -4.388 -9.986 1.00 87.75 78 LYS A C 1
ATOM 657 O O . LYS A 1 78 ? -4.181 -4.498 -9.323 1.00 87.75 78 LYS A O 1
ATOM 662 N N . LYS A 1 79 ? -2.211 -5.331 -10.040 1.00 88.69 79 LYS A N 1
ATOM 663 C CA . LYS A 1 79 ? -2.341 -6.619 -9.361 1.00 88.69 79 LYS A CA 1
ATOM 664 C C . LYS A 1 79 ? -2.550 -6.417 -7.866 1.00 88.69 79 LYS A C 1
ATOM 666 O O . LYS A 1 79 ? -3.475 -6.989 -7.304 1.00 88.69 79 LYS A O 1
ATOM 671 N N . PHE A 1 80 ? -1.715 -5.591 -7.237 1.00 87.00 80 PHE A N 1
ATOM 672 C CA . PHE A 1 80 ? -1.821 -5.335 -5.807 1.00 87.00 80 PHE A CA 1
ATOM 673 C C . PHE A 1 80 ? -3.159 -4.679 -5.455 1.00 87.00 80 PHE A C 1
ATOM 675 O O . PHE A 1 80 ? -3.845 -5.136 -4.546 1.00 87.00 80 PHE A O 1
ATOM 682 N N . TYR A 1 81 ? -3.572 -3.658 -6.210 1.00 85.62 81 TYR A N 1
ATOM 683 C CA . TYR A 1 81 ? -4.868 -3.010 -6.026 1.00 85.62 81 TYR A CA 1
ATOM 684 C C . TYR A 1 81 ? -6.028 -4.004 -6.157 1.00 85.62 81 TYR A C 1
ATOM 686 O O . TYR A 1 81 ? -6.906 -4.053 -5.297 1.00 85.62 81 TYR A O 1
ATOM 694 N N . ASP A 1 82 ? -6.027 -4.837 -7.195 1.00 85.38 82 ASP A N 1
ATOM 695 C CA . ASP A 1 82 ? -7.066 -5.839 -7.424 1.00 85.38 82 ASP A CA 1
ATOM 696 C C . ASP A 1 82 ? -7.137 -6.845 -6.274 1.00 85.38 82 ASP A C 1
ATOM 698 O O . ASP A 1 82 ? -8.228 -7.111 -5.755 1.00 85.38 82 ASP A O 1
ATOM 702 N N . ASP A 1 83 ? -5.977 -7.319 -5.826 1.00 86.44 83 ASP A N 1
ATOM 703 C CA . ASP A 1 83 ? -5.807 -8.261 -4.727 1.00 86.44 83 ASP A CA 1
ATOM 704 C C . ASP A 1 83 ? -6.413 -7.737 -3.407 1.00 86.44 83 ASP A C 1
ATOM 706 O O . ASP A 1 83 ? -7.028 -8.519 -2.670 1.00 86.44 83 ASP A O 1
ATOM 710 N N . ILE A 1 84 ? -6.328 -6.423 -3.139 1.00 81.50 84 ILE A N 1
ATOM 711 C CA . ILE A 1 84 ? -6.783 -5.805 -1.877 1.00 81.50 84 ILE A CA 1
ATOM 712 C C . ILE A 1 84 ? -8.076 -4.976 -1.967 1.00 81.50 84 ILE A C 1
ATOM 714 O O . ILE A 1 84 ? -8.606 -4.576 -0.929 1.00 81.50 84 ILE A O 1
ATOM 718 N N . SER A 1 85 ? -8.624 -4.739 -3.165 1.00 76.88 85 SER A N 1
ATOM 719 C CA . SER A 1 85 ? -9.713 -3.769 -3.441 1.00 76.88 85 SER A CA 1
ATOM 720 C C . SER A 1 85 ? -11.076 -4.024 -2.764 1.00 76.88 85 SER A C 1
ATOM 722 O O . SER A 1 85 ? -12.038 -3.304 -3.018 1.00 76.88 85 SER A O 1
ATOM 724 N N . GLY A 1 86 ? -11.199 -5.013 -1.878 1.00 73.62 86 GLY A N 1
ATOM 725 C CA . GLY A 1 86 ? -12.370 -5.213 -1.006 1.00 73.62 86 GLY A CA 1
ATOM 726 C C . GLY A 1 86 ? -12.091 -5.007 0.486 1.00 73.62 86 GLY A C 1
ATOM 727 O O . GLY A 1 86 ? -13.016 -5.062 1.288 1.00 73.62 86 GLY A O 1
ATOM 728 N N . ILE A 1 87 ? -10.828 -4.795 0.854 1.00 77.88 87 ILE A N 1
ATOM 729 C CA . ILE A 1 87 ? -10.353 -4.710 2.242 1.00 77.88 87 ILE A CA 1
ATOM 730 C C . ILE A 1 87 ? -9.992 -3.276 2.583 1.00 77.88 87 ILE A C 1
ATOM 732 O O . ILE A 1 87 ? -10.364 -2.769 3.635 1.00 77.88 87 ILE A O 1
ATOM 736 N N . THR A 1 88 ? -9.312 -2.601 1.664 1.00 76.81 88 THR A N 1
ATOM 737 C CA . THR A 1 88 ? -9.088 -1.169 1.757 1.00 76.81 88 THR A CA 1
ATOM 738 C C . THR A 1 88 ? -9.050 -0.551 0.368 1.00 76.81 88 THR A C 1
ATOM 740 O O . THR A 1 88 ? -8.654 -1.183 -0.610 1.00 76.81 88 THR A O 1
ATOM 743 N N . LYS A 1 89 ? -9.493 0.702 0.286 1.00 71.56 89 LYS A N 1
ATOM 744 C CA . LYS A 1 89 ? -9.321 1.557 -0.896 1.00 71.56 89 LYS A CA 1
ATOM 745 C C . LYS A 1 89 ? -8.073 2.438 -0.768 1.00 71.56 89 LYS A C 1
ATOM 747 O O . LYS A 1 89 ? -7.611 3.023 -1.741 1.00 71.56 89 LYS A O 1
ATOM 752 N N . ASN A 1 90 ? -7.520 2.502 0.433 1.00 76.31 90 ASN A N 1
ATOM 753 C CA . ASN A 1 90 ? -6.471 3.401 0.843 1.00 76.31 90 ASN A CA 1
ATOM 754 C C . ASN A 1 90 ? -5.116 2.712 0.780 1.00 76.31 90 ASN A C 1
ATOM 756 O O . ASN A 1 90 ? -4.714 1.988 1.691 1.00 76.31 90 ASN A O 1
ATOM 760 N N . LEU A 1 91 ? -4.429 2.949 -0.330 1.00 78.31 91 LEU A N 1
ATOM 761 C CA . LEU A 1 91 ? -3.177 2.298 -0.659 1.00 78.31 91 LEU A CA 1
ATOM 762 C C . LEU A 1 91 ? -2.069 3.325 -0.877 1.00 78.31 91 LEU A C 1
ATOM 764 O O . LEU A 1 91 ? -2.246 4.284 -1.633 1.00 78.31 91 LEU A O 1
ATOM 768 N N . TYR A 1 92 ? -0.918 3.072 -0.263 1.00 79.44 92 TYR A N 1
ATOM 769 C CA . TYR A 1 92 ? 0.338 3.756 -0.541 1.00 79.44 92 TYR A CA 1
ATOM 770 C C . TYR A 1 92 ? 1.367 2.784 -1.095 1.00 79.44 92 TYR A C 1
ATOM 772 O O . TYR A 1 92 ? 1.533 1.682 -0.583 1.00 79.44 92 TYR A O 1
ATOM 780 N N . PHE A 1 93 ? 2.114 3.243 -2.093 1.00 80.44 93 PHE A N 1
ATOM 781 C CA . PHE A 1 93 ? 3.331 2.581 -2.540 1.00 80.44 93 PHE A CA 1
ATOM 782 C C . PHE A 1 93 ? 4.523 3.451 -2.170 1.00 80.44 93 PHE A C 1
ATOM 784 O O . PHE A 1 93 ? 4.561 4.636 -2.511 1.00 80.44 93 PHE A O 1
ATOM 791 N N . ILE A 1 94 ? 5.514 2.864 -1.513 1.00 79.62 94 ILE A N 1
ATOM 792 C CA . ILE A 1 94 ? 6.771 3.522 -1.176 1.00 79.62 94 ILE A CA 1
ATOM 793 C C . ILE A 1 94 ? 7.891 2.760 -1.873 1.00 79.62 94 ILE A C 1
ATOM 795 O O . ILE A 1 94 ? 8.026 1.554 -1.709 1.00 79.62 94 ILE A O 1
ATOM 799 N N . SER A 1 95 ? 8.715 3.456 -2.655 1.00 78.94 95 SER A N 1
ATOM 800 C CA . SER A 1 95 ? 9.819 2.835 -3.390 1.00 78.94 95 SER A CA 1
ATOM 801 C C . SER A 1 95 ? 11.115 3.601 -3.195 1.00 78.94 95 SER A C 1
ATOM 803 O O . SER A 1 95 ? 11.125 4.829 -3.297 1.00 78.94 95 SER A O 1
ATOM 805 N N . LYS A 1 96 ? 12.222 2.876 -2.988 1.00 76.88 96 LYS A N 1
ATOM 806 C CA . LYS A 1 96 ? 13.571 3.469 -3.001 1.00 76.88 96 LYS A CA 1
ATOM 807 C C . LYS A 1 96 ? 13.991 3.932 -4.396 1.00 76.88 96 LYS A C 1
ATOM 809 O O . LYS A 1 96 ? 14.648 4.959 -4.519 1.00 76.88 96 LYS A O 1
ATOM 814 N N . ASN A 1 97 ? 13.601 3.195 -5.435 1.00 80.44 97 ASN A N 1
ATOM 815 C CA . ASN A 1 97 ? 14.024 3.453 -6.817 1.00 80.44 97 ASN A CA 1
ATOM 816 C C . ASN A 1 97 ? 12.946 4.148 -7.661 1.00 80.44 97 ASN A C 1
ATOM 818 O O . ASN A 1 97 ? 13.159 4.476 -8.830 1.00 80.44 97 ASN A O 1
ATOM 822 N N . GLY A 1 98 ? 11.800 4.439 -7.043 1.00 80.06 98 GLY A N 1
ATOM 823 C CA . GLY A 1 98 ? 10.685 5.156 -7.640 1.00 80.06 98 GLY A CA 1
ATOM 824 C C . GLY A 1 98 ? 9.800 4.272 -8.518 1.00 80.06 98 GLY A C 1
ATOM 825 O O . GLY A 1 98 ? 9.712 3.055 -8.344 1.00 80.06 98 GLY A O 1
ATOM 826 N N . PHE A 1 99 ? 9.116 4.924 -9.454 1.00 84.69 99 PHE A N 1
ATOM 827 C CA . PHE A 1 99 ? 8.076 4.348 -10.302 1.00 84.69 99 PHE A CA 1
ATOM 828 C C . PHE A 1 99 ? 8.461 4.481 -11.773 1.00 84.69 99 PHE A C 1
ATOM 830 O O . PHE A 1 99 ? 9.154 5.425 -12.171 1.00 84.69 99 PHE A O 1
ATOM 837 N N . THR A 1 100 ? 7.980 3.554 -12.596 1.00 90.50 100 THR A N 1
ATOM 838 C CA . THR A 1 100 ? 7.902 3.777 -14.045 1.00 90.50 100 THR A CA 1
ATOM 839 C C . THR A 1 100 ? 6.963 4.950 -14.346 1.00 90.50 100 THR A C 1
ATOM 841 O O . THR A 1 100 ? 6.142 5.347 -13.511 1.00 90.50 100 THR A O 1
ATOM 844 N N . TYR A 1 101 ? 7.086 5.541 -15.534 1.00 86.00 101 TYR A N 1
ATOM 845 C CA . TYR A 1 101 ? 6.258 6.687 -15.916 1.00 86.00 101 TYR A CA 1
ATOM 846 C C . TYR A 1 101 ? 4.769 6.313 -15.968 1.00 86.00 101 TYR A C 1
ATOM 848 O O . TYR A 1 101 ? 3.909 7.059 -15.500 1.00 86.00 101 TYR A O 1
ATOM 856 N N . GLU A 1 102 ? 4.472 5.13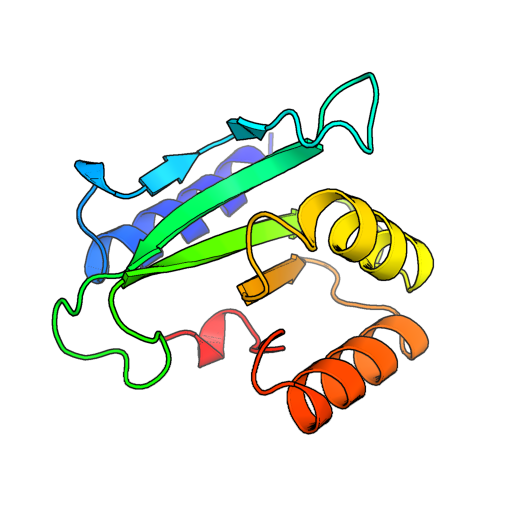1 -16.495 1.00 89.38 102 GLU A N 1
ATOM 857 C CA . GLU A 1 102 ? 3.134 4.566 -16.610 1.00 89.38 102 GLU A CA 1
ATOM 858 C C . GLU A 1 102 ? 2.522 4.301 -15.234 1.00 89.38 102 GLU A C 1
ATOM 860 O O . GLU A 1 102 ? 1.377 4.683 -14.989 1.00 89.38 102 GLU A O 1
ATOM 865 N N . ALA A 1 103 ? 3.299 3.718 -14.316 1.00 86.56 103 ALA A N 1
ATOM 866 C CA . ALA A 1 103 ? 2.886 3.496 -12.933 1.00 86.56 103 ALA A CA 1
ATOM 867 C C . ALA A 1 103 ? 2.578 4.814 -12.209 1.00 86.56 103 ALA A C 1
ATOM 869 O O . ALA A 1 103 ? 1.528 4.951 -11.581 1.00 86.56 103 ALA A O 1
ATOM 870 N N . TYR A 1 104 ? 3.457 5.811 -12.349 1.00 83.50 104 TYR A N 1
ATOM 871 C CA . TYR A 1 104 ? 3.247 7.141 -11.780 1.00 83.50 104 TYR A CA 1
ATOM 872 C C . TYR A 1 104 ? 1.959 7.788 -12.309 1.00 83.50 104 TYR A C 1
ATOM 874 O O . TYR A 1 104 ? 1.158 8.318 -11.536 1.0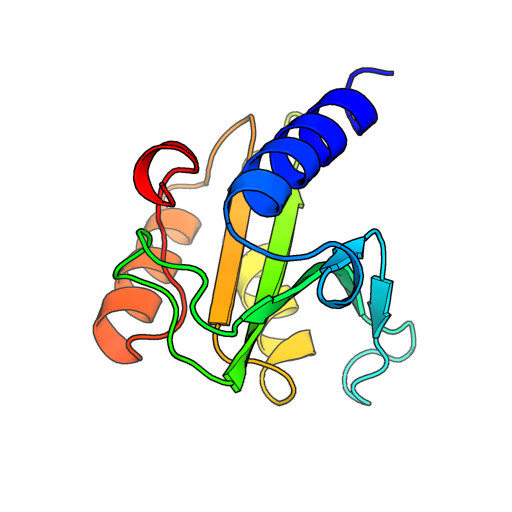0 83.50 104 TYR A O 1
ATOM 882 N N . ARG A 1 105 ? 1.725 7.716 -13.626 1.00 84.25 105 ARG A N 1
ATOM 883 C CA . ARG A 1 105 ? 0.495 8.231 -14.240 1.00 84.25 105 ARG A CA 1
ATOM 884 C C . ARG A 1 105 ? -0.749 7.522 -13.724 1.00 84.25 105 ARG A C 1
ATOM 886 O O . ARG A 1 105 ? -1.705 8.207 -13.375 1.00 84.25 105 ARG A O 1
ATOM 893 N N . LEU A 1 106 ? -0.728 6.190 -13.649 1.00 83.25 106 LEU A N 1
ATOM 894 C CA . LEU A 1 106 ? -1.849 5.414 -13.124 1.00 83.25 106 LEU A CA 1
ATOM 895 C C . LEU A 1 106 ? -2.176 5.836 -11.688 1.00 83.25 106 LEU A C 1
ATOM 897 O O . LEU A 1 106 ? -3.328 6.126 -11.389 1.00 83.25 106 LEU A O 1
ATOM 901 N N . MET A 1 107 ? -1.168 5.924 -10.821 1.00 77.38 107 MET A N 1
ATOM 902 C CA . MET A 1 107 ? -1.358 6.322 -9.425 1.00 77.38 107 MET A CA 1
ATOM 903 C C . MET A 1 107 ? -1.934 7.727 -9.294 1.00 77.38 107 MET A C 1
ATOM 905 O O . MET A 1 107 ? -2.848 7.951 -8.505 1.00 77.38 107 MET A O 1
ATOM 909 N N . ARG A 1 108 ? -1.443 8.676 -10.096 1.00 74.38 108 ARG A N 1
ATOM 910 C CA . 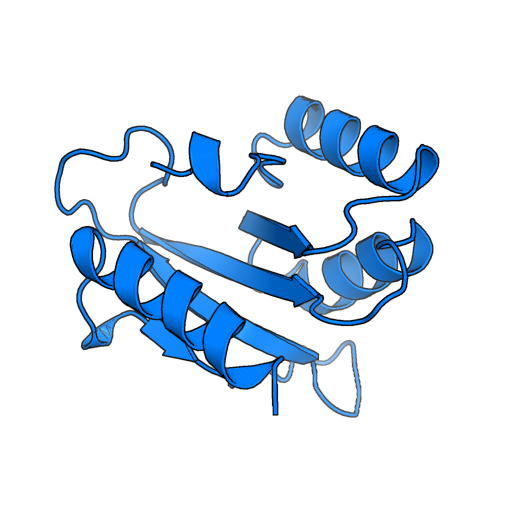ARG A 1 108 ? -1.990 10.034 -10.125 1.00 74.38 108 ARG A CA 1
ATOM 911 C C . ARG A 1 108 ? -3.458 10.037 -10.555 1.00 74.38 108 ARG A C 1
ATOM 913 O O . ARG A 1 108 ? -4.269 10.722 -9.937 1.00 74.38 108 ARG A O 1
ATOM 920 N N . ASP A 1 109 ? -3.798 9.269 -11.584 1.00 75.25 109 ASP A N 1
ATOM 921 C CA . ASP A 1 109 ? -5.163 9.193 -12.101 1.00 75.25 109 ASP A CA 1
ATOM 922 C C . ASP A 1 109 ? -6.108 8.494 -11.099 1.00 75.25 109 ASP A C 1
ATOM 924 O O . ASP A 1 109 ? -7.245 8.935 -10.930 1.00 75.25 109 ASP A O 1
ATOM 928 N N . LEU A 1 110 ? -5.642 7.459 -10.386 1.00 69.44 110 LEU A N 1
ATOM 929 C CA . LEU A 1 110 ? -6.382 6.806 -9.295 1.00 69.44 110 LEU A CA 1
ATOM 930 C C . LEU A 1 110 ? -6.640 7.772 -8.130 1.00 69.44 110 LEU A C 1
ATOM 932 O O . LEU A 1 110 ? -7.781 7.885 -7.677 1.00 69.44 110 LEU A O 1
ATOM 936 N N . ASN A 1 111 ? -5.616 8.529 -7.722 1.00 66.25 111 ASN A N 1
ATOM 937 C CA . ASN A 1 111 ? -5.723 9.535 -6.665 1.00 66.25 111 ASN A CA 1
ATOM 938 C C . ASN A 1 111 ? -6.769 10.610 -7.008 1.00 66.25 111 ASN A C 1
ATOM 940 O O . ASN A 1 111 ? -7.631 10.945 -6.199 1.00 66.25 111 ASN A O 1
ATOM 944 N N . MET A 1 112 ? -6.732 11.116 -8.247 1.00 54.62 112 MET A N 1
ATOM 945 C CA . MET A 1 112 ? -7.673 12.133 -8.724 1.00 54.62 112 MET A CA 1
ATOM 946 C C . MET A 1 112 ? -9.116 11.628 -8.830 1.00 54.62 112 MET A C 1
ATOM 948 O O . MET A 1 112 ? -10.043 12.414 -8.654 1.00 54.62 112 MET A O 1
ATOM 952 N N . ARG A 1 113 ? -9.321 10.349 -9.167 1.00 52.31 113 ARG A N 1
ATOM 953 C CA . ARG A 1 113 ? -10.662 9.791 -9.408 1.00 52.31 113 ARG A CA 1
ATOM 954 C C . ARG A 1 113 ? -11.371 9.362 -8.136 1.00 52.31 113 ARG A C 1
ATOM 956 O O . ARG A 1 113 ? -12.572 9.581 -8.022 1.00 52.31 113 ARG A O 1
ATOM 963 N N . ASN A 1 114 ? -10.650 8.735 -7.211 1.00 50.69 114 ASN A N 1
ATOM 964 C CA . ASN A 1 114 ? -11.293 7.996 -6.130 1.00 50.69 114 ASN A CA 1
ATOM 965 C C . ASN A 1 114 ? -11.049 8.598 -4.744 1.00 50.69 114 ASN A C 1
ATOM 967 O O . ASN A 1 114 ? -11.553 8.037 -3.774 1.00 50.69 114 ASN A O 1
ATOM 971 N N . GLY A 1 115 ? -10.244 9.666 -4.623 1.00 50.38 115 GLY A N 1
ATOM 972 C CA . GLY A 1 115 ? -9.785 10.187 -3.324 1.00 50.38 115 GLY A CA 1
ATOM 973 C C . GLY A 1 115 ? -9.053 9.140 -2.471 1.00 50.38 115 GLY A C 1
ATOM 974 O O . GLY A 1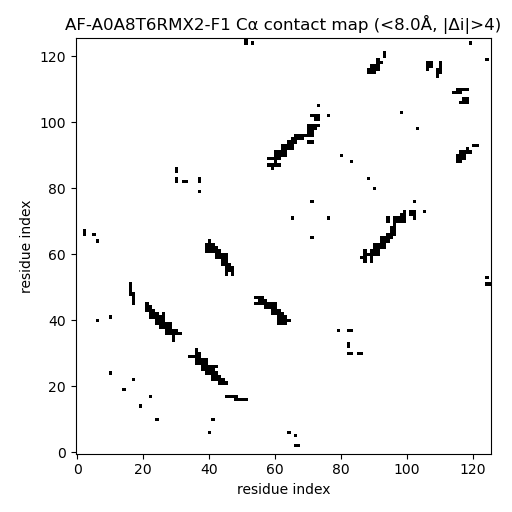 115 ? -8.840 9.338 -1.284 1.00 50.38 115 GLY A O 1
ATOM 975 N N . THR A 1 116 ? -8.723 8.001 -3.077 1.00 46.47 116 THR A N 1
ATOM 976 C CA . THR A 1 116 ? -8.248 6.775 -2.450 1.00 46.47 116 THR A CA 1
ATOM 977 C C . THR A 1 116 ? -7.170 6.223 -3.378 1.00 46.47 116 THR A C 1
ATOM 979 O O . THR A 1 116 ? -7.393 6.031 -4.576 1.00 46.47 116 THR A O 1
ATOM 982 N N . GLY A 1 117 ? -5.955 6.101 -2.847 1.00 48.50 117 GLY A N 1
ATOM 983 C CA . GLY A 1 117 ? -4.735 5.932 -3.640 1.00 48.50 117 GLY A CA 1
ATOM 984 C C . GLY A 1 117 ? -3.893 7.200 -3.638 1.00 48.50 117 GLY A C 1
ATOM 985 O O . GLY A 1 117 ? -3.609 7.786 -4.678 1.00 48.50 117 GLY A O 1
ATOM 986 N N . SER A 1 118 ? -3.504 7.652 -2.453 1.00 49.06 118 SER A N 1
ATOM 987 C CA . SER A 1 118 ? -2.607 8.788 -2.319 1.00 49.06 118 SER A CA 1
ATOM 988 C C . SER A 1 118 ? -1.222 8.399 -2.845 1.00 49.06 118 SER A C 1
ATOM 990 O O . SER A 1 118 ? -0.446 7.727 -2.174 1.00 49.06 118 SER A O 1
ATOM 992 N N . TYR A 1 119 ? -0.874 8.858 -4.047 1.00 51.81 119 TYR A N 1
ATOM 993 C CA . TYR A 1 119 ? 0.533 9.060 -4.379 1.00 51.81 119 TYR A CA 1
ATOM 994 C C . TYR A 1 119 ? 0.999 10.264 -3.577 1.00 51.81 119 TYR A C 1
ATOM 996 O O . TYR A 1 119 ? 0.743 11.412 -3.942 1.00 51.81 119 TYR A O 1
ATOM 1004 N N . LEU A 1 120 ? 1.650 9.990 -2.461 1.00 47.72 120 LEU A N 1
ATOM 1005 C CA . LEU A 1 120 ? 2.476 10.962 -1.787 1.00 47.72 120 LEU A CA 1
ATOM 1006 C C . LEU A 1 120 ? 3.866 10.341 -1.744 1.00 47.72 120 LEU A C 1
ATOM 1008 O O . LEU A 1 120 ? 4.002 9.211 -1.266 1.00 47.72 120 LEU A O 1
ATOM 1012 N N . PRO A 1 121 ? 4.900 11.036 -2.248 1.00 46.84 121 PRO A N 1
ATOM 1013 C CA . PRO A 1 121 ? 6.250 10.796 -1.771 1.00 46.84 121 PRO A CA 1
ATOM 1014 C C . PRO A 1 121 ? 6.200 10.593 -0.255 1.00 46.84 121 PRO A C 1
ATOM 1016 O O . PRO A 1 121 ? 5.430 11.264 0.428 1.00 46.84 121 PRO A O 1
ATOM 1019 N N . PHE A 1 122 ? 6.992 9.677 0.293 1.00 49.88 122 PHE A N 1
ATOM 1020 C CA . PHE A 1 122 ? 7.000 9.433 1.738 1.00 49.88 122 PHE A CA 1
ATOM 1021 C C . PHE A 1 122 ? 7.239 10.715 2.566 1.00 49.88 122 PHE A C 1
ATOM 1023 O O . PHE A 1 122 ? 6.765 10.823 3.691 1.00 49.88 122 PHE A O 1
ATOM 1030 N N . SER A 1 123 ? 7.914 11.714 1.981 1.00 47.25 123 SER A N 1
ATOM 1031 C CA . SER A 1 123 ? 8.069 13.065 2.536 1.00 47.25 123 SER A CA 1
ATOM 1032 C C . SER A 1 123 ? 6.769 13.857 2.671 1.00 47.25 123 SER A C 1
ATOM 1034 O O . SER A 1 123 ? 6.702 14.754 3.495 1.00 47.25 123 SER A O 1
ATOM 1036 N N . ASP A 1 124 ? 5.758 13.549 1.865 1.00 49.03 124 ASP A N 1
ATOM 1037 C CA . ASP A 1 124 ? 4.506 14.298 1.761 1.00 49.03 124 ASP A CA 1
ATOM 1038 C C . ASP A 1 124 ? 3.369 13.615 2.546 1.00 49.03 124 ASP A C 1
ATOM 1040 O O . ASP A 1 124 ? 2.253 14.140 2.625 1.00 49.03 124 ASP A O 1
ATOM 1044 N N . LEU A 1 125 ? 3.637 12.432 3.108 1.00 51.34 125 LEU A N 1
ATOM 1045 C CA . LEU A 1 125 ? 2.768 11.713 4.044 1.00 51.34 125 LEU A CA 1
ATOM 1046 C C . LEU A 1 125 ? 2.732 12.376 5.437 1.00 51.34 125 LEU A C 1
ATOM 1048 O O . LEU A 1 125 ? 1.799 12.108 6.195 1.00 51.34 125 LEU A O 1
ATOM 1052 N N . PHE A 1 126 ? 3.693 13.258 5.745 1.00 49.31 126 PHE A N 1
ATOM 1053 C CA . PHE A 1 126 ? 3.913 13.848 7.068 1.00 49.31 126 PHE A CA 1
ATOM 1054 C C . PHE A 1 126 ? 4.108 15.365 7.029 1.00 49.31 126 PHE A C 1
ATOM 1056 O O . PHE A 1 126 ? 4.861 15.848 6.156 1.00 49.31 126 PHE A O 1
#

Mean predicted aligned error: 7.85 Å

Foldseek 3Di:
DPQVVVLVVLVVVVVVWAPPVFKDAQDFADPVPDPRGDTFGIKGADDGPDDQPQDDHRFIATEAEAEDLDAAEQVNVVVNCVRCVVPHLAYHYAYPNYHDPRNVVVLVVSCVPPVHRDPDHSVRRD

Solvent-accessible surface area (backbone atoms only — not comparable to full-atom values): 7332 Å² total; per-residue (Å²): 130,78,50,65,60,51,58,48,53,52,50,59,56,48,54,78,51,41,62,70,95,38,55,44,67,74,38,73,45,77,66,83,72,36,98,85,34,46,81,33,48,32,39,33,54,42,62,87,48,90,81,66,92,82,71,61,72,78,37,50,37,40,33,43,72,43,72,52,91,64,50,46,44,48,65,61,52,51,52,53,47,66,51,39,62,88,77,38,67,36,43,33,70,48,50,80,57,40,58,34,72,66,23,48,51,51,36,51,54,38,25,73,71,62,82,32,23,58,79,43,62,80,75,69,70,103

Sequence (126 aa):
MKGIEFEQEIYHKLKTYITDDKILVSTRIFTGKSPWGVEIDILFLDQIIGKVKRFHKDELWAIEIKNHEEKIDIEHIKKFYDDISGITKNLYFISKNGFTYEAYRLMRDLNMRNGTGSYLPFSDLF

Secondary structure (DSSP, 8-state):
--SHHHHHHHHHHHTTTS-GGGEEEEEEE--SSSTT-EEEEEEEE----TT-TTSPTT-EEEEEEE-SSSPBPHHHHHHHHHHHTTT-SEEEEEESS-B-HHHHHHHHHHHHHHS-S----GGG--

Nearest PDB structures (foldseek):
  9bz0-assembly1_E  TM=8.175E-01  e=2.286E-01  Sus scrofa
  7wbx-assembly1_E  TM=7.166E-01  e=2.286E-01  Komagataella phaffii
  7vba-assembly1_E  TM=7.426E-01  e=4.693E-01  Homo sapiens
  9ja1-assembly1_E  TM=6.996E-01  e=3.613E-01  Saccharomyces cerevisiae
  6xbw-assembly1_D  TM=3.858E-01  e=7.809E+00  Bos taurus